Protein AF-A0A5M6CS33-F1 (afdb_monomer)

Solvent-accessible surface area (backbone atoms only — not comparable to full-atom values): 8621 Å² total; per-residue (Å²): 136,84,80,84,75,82,80,78,77,75,84,76,62,96,72,73,73,74,42,70,67,56,53,52,50,52,52,50,52,51,51,51,51,50,50,51,50,53,52,50,53,50,52,52,52,52,54,52,50,53,54,51,49,54,53,52,48,55,53,51,58,38,64,42,70,43,79,48,77,44,82,36,51,83,76,27,38,88,51,92,93,48,74,68,46,54,66,64,54,51,52,51,45,48,69,71,39,64,51,63,40,30,49,95,59,76,23,91,23,49,76,45,80,37,75,94,72,37,24,36,40,35,32,32,27,50,66,51,48,55,46,43,53,52,50,52,51,52,56,52,54,50,56,60,72,72,56,131

Organism: NCBI:txid2605748

Structure (mmCIF, N/CA/C/O backbone):
data_AF-A0A5M6CS33-F1
#
_entry.id   AF-A0A5M6CS33-F1
#
loop_
_atom_site.group_PDB
_atom_site.id
_atom_site.type_symbol
_atom_site.label_atom_id
_atom_site.label_alt_id
_atom_site.label_comp_id
_atom_site.label_asym_id
_atom_site.label_entity_id
_atom_site.label_seq_id
_atom_site.pdbx_PDB_ins_code
_atom_site.Cartn_x
_atom_site.Cartn_y
_atom_site.Cartn_z
_atom_site.occupancy
_atom_site.B_iso_or_equiv
_atom_site.auth_seq_id
_atom_site.auth_comp_id
_atom_site.auth_asym_id
_atom_site.auth_atom_id
_atom_site.pdbx_PDB_model_num
ATOM 1 N N . MET A 1 1 ? 63.003 -5.841 -40.762 1.00 44.75 1 MET A N 1
ATOM 2 C CA . MET A 1 1 ? 61.529 -5.732 -40.698 1.00 44.75 1 MET A CA 1
ATOM 3 C C . MET A 1 1 ? 61.063 -5.439 -42.107 1.00 44.75 1 MET A C 1
ATOM 5 O O . MET A 1 1 ? 61.103 -4.288 -42.525 1.00 44.75 1 MET A O 1
ATOM 9 N N . ASP A 1 2 ? 60.748 -6.491 -42.857 1.00 49.91 2 ASP A N 1
ATOM 10 C CA . ASP A 1 2 ? 60.386 -6.369 -44.267 1.00 49.91 2 ASP A CA 1
ATOM 11 C C . ASP A 1 2 ? 58.979 -5.790 -44.407 1.00 49.91 2 ASP A C 1
ATOM 13 O O . ASP A 1 2 ? 58.013 -6.258 -43.801 1.00 49.91 2 ASP A O 1
ATOM 17 N N . LYS A 1 3 ? 58.892 -4.705 -45.173 1.00 57.03 3 LYS A N 1
ATOM 18 C CA . LYS A 1 3 ? 57.669 -3.957 -45.445 1.00 57.03 3 LYS A CA 1
ATOM 19 C C . LYS A 1 3 ? 56.861 -4.743 -46.482 1.00 57.03 3 LYS A C 1
ATOM 21 O O . LYS A 1 3 ? 57.195 -4.744 -47.663 1.00 57.03 3 LYS A O 1
ATOM 26 N N . PHE A 1 4 ? 55.816 -5.440 -46.044 1.00 57.38 4 PHE A N 1
ATOM 27 C CA . PHE A 1 4 ? 54.862 -6.093 -46.943 1.00 57.38 4 PHE A CA 1
ATOM 28 C C . PHE A 1 4 ? 53.987 -5.032 -47.628 1.00 57.38 4 PHE A C 1
ATOM 30 O O . PHE A 1 4 ? 52.934 -4.646 -47.124 1.00 57.38 4 PHE A O 1
ATOM 37 N N . GLU A 1 5 ? 54.437 -4.534 -48.779 1.00 58.00 5 GLU A N 1
ATOM 38 C CA . GLU A 1 5 ? 53.641 -3.671 -49.653 1.00 58.00 5 GLU A CA 1
ATOM 39 C C . GLU A 1 5 ? 52.749 -4.537 -50.554 1.00 58.00 5 GLU A C 1
ATOM 41 O O . GLU A 1 5 ? 53.200 -5.158 -51.518 1.00 58.00 5 GLU A O 1
ATOM 46 N N . PHE A 1 6 ? 51.455 -4.593 -50.231 1.00 59.84 6 PHE A N 1
ATOM 47 C CA . PHE A 1 6 ? 50.447 -5.224 -51.080 1.00 59.84 6 PHE A CA 1
ATOM 48 C C . PHE A 1 6 ? 50.229 -4.385 -52.347 1.00 59.84 6 PHE A C 1
ATOM 50 O O . PHE A 1 6 ? 49.375 -3.502 -52.402 1.00 59.84 6 PHE A O 1
ATOM 57 N N . HIS A 1 7 ? 50.982 -4.692 -53.402 1.00 54.78 7 HIS A N 1
ATOM 58 C CA . HIS A 1 7 ? 50.698 -4.218 -54.755 1.00 54.78 7 HIS A CA 1
ATOM 59 C C . HIS A 1 7 ? 49.482 -4.961 -55.332 1.00 54.78 7 HIS A C 1
ATOM 61 O O . HIS A 1 7 ? 49.614 -5.850 -56.174 1.00 54.78 7 HIS A O 1
ATOM 67 N N . ILE A 1 8 ? 48.272 -4.593 -54.902 1.00 61.59 8 ILE A N 1
ATOM 68 C CA . ILE A 1 8 ? 47.043 -5.034 -55.572 1.00 61.59 8 ILE A CA 1
ATOM 69 C C . ILE A 1 8 ? 46.922 -4.239 -56.878 1.00 61.59 8 ILE A C 1
ATOM 71 O O . ILE A 1 8 ? 46.284 -3.189 -56.942 1.00 61.59 8 ILE A O 1
ATOM 75 N N . LYS A 1 9 ? 47.559 -4.726 -57.947 1.00 54.12 9 LYS A N 1
ATOM 76 C CA . LYS A 1 9 ? 47.263 -4.269 -59.310 1.00 54.12 9 LYS A CA 1
ATOM 77 C C . LYS A 1 9 ? 45.891 -4.811 -59.688 1.00 54.12 9 LYS A C 1
ATOM 79 O O . LYS A 1 9 ? 45.786 -5.932 -60.167 1.00 54.12 9 LYS A O 1
ATOM 84 N N . ILE A 1 10 ? 44.843 -4.026 -59.459 1.00 63.66 10 ILE A N 1
ATOM 85 C CA . ILE A 1 10 ? 43.517 -4.303 -60.017 1.00 63.66 10 ILE A CA 1
ATOM 86 C C . ILE A 1 10 ? 43.646 -4.120 -61.539 1.00 63.66 10 ILE A C 1
ATOM 88 O O . ILE A 1 10 ? 43.901 -2.994 -61.977 1.00 63.66 10 ILE A O 1
ATOM 92 N N . PRO A 1 11 ? 43.515 -5.169 -62.374 1.00 54.16 11 PRO A N 1
ATOM 93 C CA . PRO A 1 11 ? 43.533 -4.999 -63.818 1.00 54.16 11 PRO A CA 1
ATOM 94 C C . PRO A 1 11 ? 42.207 -4.362 -64.240 1.00 54.16 11 PRO A C 1
ATOM 96 O O . PRO A 1 11 ? 41.229 -5.040 -64.549 1.00 54.16 11 PRO A O 1
ATOM 99 N N . ILE A 1 12 ? 42.148 -3.032 -64.232 1.00 59.06 12 ILE A N 1
ATOM 100 C CA . ILE A 1 12 ? 41.034 -2.305 -64.836 1.00 59.06 12 ILE A CA 1
ATOM 101 C C . ILE A 1 12 ? 41.242 -2.396 -66.349 1.00 59.06 12 ILE A C 1
ATOM 103 O O . ILE A 1 12 ? 42.040 -1.663 -66.931 1.00 59.06 12 ILE A O 1
ATOM 107 N N . HIS A 1 13 ? 40.566 -3.349 -66.996 1.00 55.53 13 HIS A N 1
ATOM 108 C CA . HIS A 1 13 ? 40.593 -3.459 -68.450 1.00 55.53 13 HIS A CA 1
ATOM 109 C C . HIS A 1 13 ? 40.093 -2.140 -69.079 1.00 55.53 13 HIS A C 1
ATOM 111 O O . HIS A 1 13 ? 38.977 -1.712 -68.778 1.00 55.53 13 HIS A O 1
ATOM 117 N N . PRO A 1 14 ? 40.835 -1.529 -70.025 1.00 53.72 14 PRO A N 1
ATOM 118 C CA . PRO A 1 14 ? 40.493 -0.236 -70.642 1.00 53.72 14 PRO A CA 1
ATOM 119 C C . PRO A 1 14 ? 39.254 -0.291 -71.558 1.00 53.72 14 PRO A C 1
ATOM 121 O O . PRO A 1 14 ? 38.899 0.684 -72.213 1.00 53.72 14 PRO A O 1
ATOM 124 N N . ARG A 1 15 ? 38.590 -1.450 -71.628 1.00 50.62 15 ARG A N 1
ATOM 125 C CA . ARG A 1 15 ? 37.364 -1.704 -72.388 1.00 50.62 15 ARG A CA 1
ATOM 126 C C . ARG A 1 15 ? 36.319 -2.426 -71.545 1.00 50.62 15 ARG A C 1
ATOM 128 O O . ARG A 1 15 ? 35.613 -3.294 -72.058 1.00 50.62 15 ARG A O 1
ATOM 135 N N . ALA A 1 16 ? 36.172 -2.062 -70.273 1.00 55.72 16 ALA A N 1
ATOM 136 C CA . ALA A 1 16 ? 34.889 -2.261 -69.615 1.00 55.72 16 ALA A CA 1
ATOM 137 C C . ALA A 1 16 ? 33.858 -1.408 -70.372 1.00 55.72 16 ALA A C 1
ATOM 139 O O . ALA A 1 16 ? 33.612 -0.249 -70.046 1.00 55.72 16 ALA A O 1
ATOM 140 N N . LYS A 1 17 ? 33.301 -1.954 -71.460 1.00 57.84 17 LYS A N 1
ATOM 141 C CA . LYS A 1 17 ? 32.117 -1.403 -72.106 1.00 57.84 17 LYS A CA 1
ATOM 142 C C . LYS A 1 17 ? 31.007 -1.608 -71.087 1.00 57.84 17 LYS A C 1
ATOM 144 O O . LYS A 1 17 ? 30.348 -2.645 -71.106 1.00 57.84 17 LYS A O 1
ATOM 149 N N . PHE A 1 18 ? 30.855 -0.664 -70.160 1.00 57.50 18 PHE A N 1
ATOM 150 C CA . PHE A 1 18 ? 29.663 -0.531 -69.336 1.00 57.50 18 PHE A CA 1
ATOM 151 C C . PHE A 1 18 ? 28.504 -0.287 -70.300 1.00 57.50 18 PHE A C 1
ATOM 153 O O . PHE A 1 18 ? 28.131 0.841 -70.603 1.00 57.50 18 PHE A O 1
ATOM 160 N N . GLY A 1 19 ? 28.008 -1.371 -70.894 1.00 69.31 19 GLY A N 1
ATOM 161 C CA . GLY A 1 19 ? 26.857 -1.328 -71.765 1.00 69.31 19 GLY A CA 1
ATOM 162 C C . GLY A 1 19 ? 25.678 -0.838 -70.946 1.00 69.31 19 GLY A C 1
ATOM 163 O O . GLY A 1 19 ? 25.618 -1.070 -69.738 1.00 69.31 19 GLY A O 1
ATOM 164 N N . LEU A 1 20 ? 24.720 -0.203 -71.610 1.00 73.50 20 LEU A N 1
ATOM 165 C CA . LEU A 1 20 ? 23.497 0.297 -70.986 1.00 73.50 20 LEU A CA 1
ATOM 166 C C . LEU A 1 20 ? 22.869 -0.729 -70.019 1.00 73.50 20 LEU A C 1
ATOM 168 O O . LEU A 1 20 ? 22.419 -0.369 -68.942 1.00 73.50 20 LEU A O 1
ATOM 172 N N . LYS A 1 21 ? 22.954 -2.028 -70.342 1.00 69.12 21 LYS A N 1
ATOM 173 C CA . LYS A 1 21 ? 22.510 -3.143 -69.490 1.00 69.12 21 LYS A CA 1
ATOM 174 C C . LYS A 1 21 ? 23.220 -3.229 -68.129 1.00 69.12 21 LYS A C 1
ATOM 176 O O . LYS A 1 21 ? 22.558 -3.486 -67.134 1.00 69.12 21 LYS A O 1
ATOM 181 N N . ALA A 1 22 ? 24.535 -3.015 -68.069 1.00 78.88 22 ALA A N 1
ATOM 182 C CA . ALA A 1 22 ? 25.292 -3.037 -66.815 1.00 78.88 22 ALA A CA 1
ATOM 183 C C . ALA A 1 22 ? 24.945 -1.829 -65.930 1.00 78.88 22 ALA A C 1
ATOM 185 O O . ALA A 1 22 ? 24.821 -1.968 -64.716 1.00 78.88 22 ALA A O 1
ATOM 186 N N . LEU A 1 23 ? 24.717 -0.665 -66.548 1.00 81.81 23 LEU A N 1
ATOM 187 C CA . LEU A 1 23 ? 24.274 0.538 -65.845 1.00 81.81 23 LEU A CA 1
ATOM 188 C C . LEU A 1 23 ? 22.852 0.367 -65.295 1.00 81.81 23 LEU A C 1
ATOM 190 O O . LEU A 1 23 ? 22.620 0.664 -64.124 1.00 81.81 23 LEU A O 1
ATOM 194 N N . LEU A 1 24 ? 21.938 -0.188 -66.101 1.00 82.81 24 LEU A N 1
ATOM 195 C CA . LEU A 1 24 ? 20.566 -0.520 -65.701 1.00 82.81 24 LEU A CA 1
ATOM 196 C C . LEU A 1 24 ? 20.525 -1.557 -64.571 1.00 82.81 24 LEU A C 1
ATOM 198 O O . LEU A 1 24 ? 19.768 -1.399 -63.617 1.00 82.81 24 LEU A O 1
ATOM 202 N N . LEU A 1 25 ? 21.364 -2.596 -64.638 1.00 81.88 25 LEU A N 1
ATOM 203 C CA . LEU A 1 25 ? 21.451 -3.604 -63.580 1.00 81.88 25 LEU A CA 1
ATOM 204 C C . LEU A 1 25 ? 21.982 -2.997 -62.274 1.00 81.88 25 LEU A C 1
ATOM 206 O O . LEU A 1 25 ? 21.439 -3.266 -61.205 1.00 81.88 25 LEU A O 1
ATOM 210 N N . GLY A 1 26 ? 22.993 -2.127 -62.359 1.00 86.25 26 GLY A N 1
ATOM 211 C CA . GLY A 1 26 ? 23.501 -1.383 -61.207 1.00 86.25 26 GLY A CA 1
ATOM 212 C C . GLY A 1 26 ? 22.434 -0.488 -60.570 1.00 86.25 26 GLY A C 1
ATOM 213 O O . GLY A 1 26 ? 22.248 -0.524 -59.356 1.00 86.25 26 GLY A O 1
ATOM 214 N N . THR A 1 27 ? 21.677 0.262 -61.378 1.00 84.81 27 THR A N 1
ATOM 215 C CA . THR A 1 27 ? 20.590 1.121 -60.866 1.00 84.81 27 THR A CA 1
ATOM 216 C C . THR A 1 27 ? 19.464 0.309 -60.235 1.00 84.81 27 THR A C 1
ATOM 218 O O . THR A 1 27 ? 18.947 0.705 -59.191 1.00 84.81 27 THR A O 1
ATOM 221 N N . LEU A 1 28 ? 19.118 -0.847 -60.806 1.00 90.06 28 LEU A N 1
ATOM 222 C CA . LEU A 1 28 ? 18.119 -1.749 -60.234 1.00 90.06 28 LEU A CA 1
ATOM 223 C C . LEU A 1 28 ? 18.555 -2.286 -58.863 1.00 90.06 28 LEU A C 1
ATOM 225 O O . LEU A 1 28 ? 17.769 -2.254 -57.919 1.00 90.06 28 LEU A O 1
ATOM 229 N N . LEU A 1 29 ? 19.809 -2.732 -58.727 1.00 88.81 29 LEU A N 1
ATOM 230 C CA . LEU A 1 29 ? 20.343 -3.232 -57.456 1.00 88.81 29 LEU A CA 1
ATOM 231 C C . LEU A 1 29 ? 20.371 -2.143 -56.379 1.00 88.81 29 LEU A C 1
ATOM 233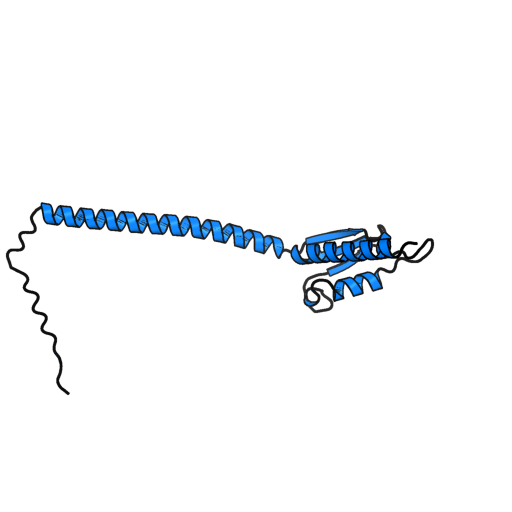 O O . LEU A 1 29 ? 19.985 -2.404 -55.238 1.00 88.81 29 LEU A O 1
ATOM 237 N N . VAL A 1 30 ? 20.749 -0.913 -56.741 1.00 89.62 30 VAL A N 1
ATOM 238 C CA . VAL A 1 30 ? 20.678 0.233 -55.822 1.00 89.62 30 VAL A CA 1
ATOM 239 C C . VAL A 1 30 ? 19.229 0.527 -55.429 1.00 89.62 30 VAL A C 1
ATOM 241 O O . VAL A 1 30 ? 18.959 0.739 -54.249 1.00 89.62 30 VAL A O 1
ATOM 244 N N . GLY A 1 31 ? 18.284 0.485 -56.374 1.00 89.25 31 GLY A N 1
ATOM 245 C CA . GLY A 1 31 ? 16.859 0.686 -56.099 1.00 89.25 31 GLY A CA 1
ATOM 246 C C . GLY A 1 31 ? 16.278 -0.356 -55.137 1.00 89.25 31 GLY A C 1
ATOM 247 O O . GLY A 1 31 ? 15.599 0.004 -54.175 1.00 89.25 31 GLY A O 1
ATOM 248 N N . ILE A 1 32 ? 16.596 -1.638 -55.343 1.00 87.94 32 ILE A N 1
ATOM 249 C CA . ILE A 1 32 ? 16.173 -2.738 -54.461 1.00 87.94 32 ILE A CA 1
ATOM 250 C C . ILE A 1 32 ? 16.809 -2.589 -53.074 1.00 87.94 32 ILE A C 1
ATOM 252 O O . ILE A 1 32 ? 16.108 -2.680 -52.066 1.00 87.94 32 ILE A O 1
ATOM 256 N N . GLY A 1 33 ? 18.115 -2.307 -53.010 1.00 84.69 33 GLY A N 1
ATOM 257 C CA . GLY A 1 33 ? 18.828 -2.093 -51.750 1.00 84.69 33 GLY A CA 1
ATOM 258 C C . GLY A 1 33 ? 18.269 -0.910 -50.955 1.00 84.69 33 GLY A C 1
ATOM 259 O O . GLY A 1 33 ? 18.025 -1.026 -49.753 1.00 84.69 33 GLY A O 1
ATOM 260 N N . PHE A 1 34 ? 17.986 0.209 -51.627 1.00 85.62 34 PHE A N 1
ATOM 261 C CA . PHE A 1 34 ? 17.397 1.393 -51.004 1.00 85.62 34 PHE A CA 1
ATOM 262 C C . PHE A 1 34 ? 15.957 1.142 -50.535 1.00 85.62 34 PHE A C 1
ATOM 264 O O . PHE A 1 34 ? 15.589 1.546 -49.430 1.00 85.62 34 PHE A O 1
ATOM 271 N N . GLY A 1 35 ? 15.159 0.421 -51.331 1.00 83.81 35 GLY A N 1
ATOM 272 C CA . GLY A 1 35 ? 13.812 -0.010 -50.962 1.00 83.81 35 GLY A CA 1
ATOM 273 C C . GLY A 1 35 ? 13.809 -0.896 -49.716 1.00 83.81 35 GLY A C 1
ATOM 274 O O . GLY A 1 35 ? 13.085 -0.607 -48.766 1.00 83.81 35 GLY A O 1
ATOM 275 N N . ALA A 1 36 ? 14.670 -1.916 -49.672 1.00 80.88 36 ALA A N 1
ATOM 276 C CA . ALA A 1 36 ? 14.802 -2.816 -48.526 1.00 80.88 36 ALA A CA 1
ATOM 277 C C . ALA A 1 36 ? 15.287 -2.087 -47.260 1.00 80.88 36 ALA A C 1
ATOM 279 O O . ALA A 1 36 ? 14.724 -2.292 -46.183 1.00 80.88 36 ALA A O 1
ATOM 280 N N . TYR A 1 37 ? 16.272 -1.190 -47.384 1.00 81.94 37 TYR A N 1
ATOM 281 C CA . TYR A 1 37 ? 16.760 -0.372 -46.270 1.00 81.94 37 TYR A CA 1
ATOM 282 C C . TYR A 1 37 ? 15.663 0.536 -45.704 1.00 81.94 37 TYR A C 1
ATOM 284 O O . TYR A 1 37 ? 15.411 0.536 -44.496 1.00 81.94 37 TYR A O 1
ATOM 292 N N . LYS A 1 38 ? 14.981 1.291 -46.574 1.00 81.31 38 LYS A N 1
ATOM 293 C CA . LYS A 1 38 ? 13.909 2.207 -46.171 1.00 81.31 38 LYS A CA 1
ATOM 294 C C . LYS A 1 38 ? 12.761 1.444 -45.510 1.00 81.31 38 LYS A C 1
ATOM 296 O O . LYS A 1 38 ? 12.314 1.820 -44.428 1.00 81.31 38 LYS A O 1
ATOM 301 N N . TYR A 1 39 ? 12.360 0.327 -46.108 1.00 78.06 39 TYR A N 1
ATOM 302 C CA . TYR A 1 39 ? 11.285 -0.519 -45.609 1.00 78.06 39 TYR A CA 1
ATOM 303 C C . TYR A 1 39 ? 11.607 -1.171 -44.259 1.00 78.06 39 TYR A C 1
ATOM 305 O O . TYR A 1 39 ? 10.785 -1.146 -43.340 1.00 78.06 39 TYR A O 1
ATOM 313 N N . GLY A 1 40 ? 12.823 -1.701 -44.101 1.00 75.31 40 GLY A N 1
ATOM 314 C CA . GLY A 1 40 ? 13.298 -2.257 -42.835 1.00 75.31 40 GLY A CA 1
ATOM 315 C C . GLY A 1 40 ? 13.370 -1.201 -41.730 1.00 75.31 40 GLY A C 1
ATOM 316 O O . GLY A 1 40 ? 12.873 -1.429 -40.626 1.00 75.31 40 GLY A O 1
ATOM 317 N N . LYS A 1 41 ? 13.909 -0.012 -42.036 1.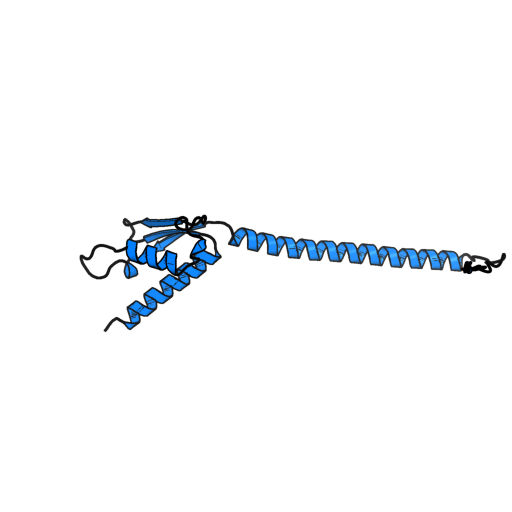00 75.00 41 LYS A N 1
ATOM 318 C CA . LYS A 1 41 ? 14.012 1.109 -41.089 1.00 75.00 41 LYS A CA 1
ATOM 319 C C . LYS A 1 41 ? 12.641 1.619 -40.648 1.00 75.00 41 LYS A C 1
ATOM 321 O O . LYS A 1 41 ? 12.445 1.894 -39.468 1.00 75.00 41 LYS A O 1
ATOM 326 N N . GLU A 1 42 ? 11.680 1.730 -41.562 1.00 72.94 42 GLU A N 1
ATOM 327 C CA . GLU A 1 42 ? 10.322 2.186 -41.247 1.00 72.94 42 GLU A CA 1
ATOM 328 C C . GLU A 1 42 ? 9.547 1.168 -40.410 1.00 72.94 42 GLU A C 1
ATOM 330 O O . GLU A 1 42 ? 8.939 1.554 -39.409 1.00 72.94 42 GLU A O 1
ATOM 335 N N . ARG A 1 43 ? 9.604 -0.124 -40.761 1.00 70.88 43 ARG A N 1
ATOM 336 C CA . ARG A 1 43 ? 8.982 -1.183 -39.95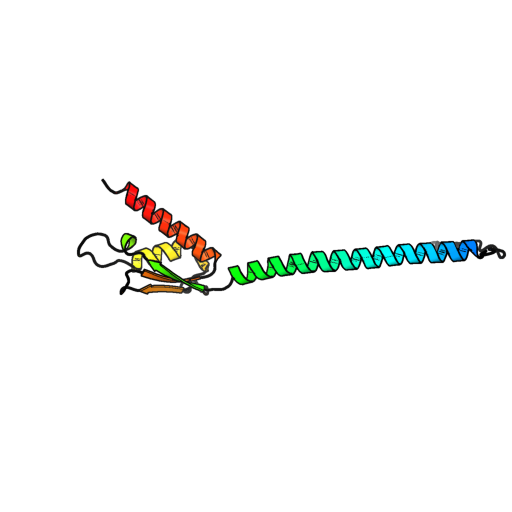3 1.00 70.88 43 ARG A CA 1
ATOM 337 C C . ARG A 1 43 ? 9.608 -1.276 -38.565 1.00 70.88 43 ARG A C 1
ATOM 339 O O . ARG A 1 43 ? 8.874 -1.274 -37.583 1.00 70.88 43 ARG A O 1
ATOM 346 N N . GLY A 1 44 ? 10.940 -1.307 -38.478 1.00 70.31 44 GLY A N 1
ATOM 347 C CA . GLY A 1 44 ? 11.653 -1.398 -37.203 1.00 70.31 44 GLY A CA 1
ATOM 348 C C . GLY A 1 44 ? 11.374 -0.197 -36.302 1.00 70.31 44 GLY A C 1
ATOM 349 O O . GLY A 1 44 ? 11.069 -0.360 -35.124 1.00 70.31 44 GLY A O 1
ATOM 350 N N . ARG A 1 45 ? 11.380 1.018 -36.867 1.00 67.69 45 ARG A N 1
ATOM 351 C CA . ARG A 1 45 ? 11.094 2.237 -36.104 1.00 67.69 45 ARG A CA 1
ATOM 352 C C . ARG A 1 45 ? 9.634 2.313 -35.658 1.00 67.69 45 ARG A C 1
ATOM 354 O O . ARG A 1 45 ? 9.391 2.748 -34.543 1.00 67.69 45 ARG A O 1
ATOM 361 N N . ARG A 1 46 ? 8.662 1.906 -36.486 1.00 68.56 46 ARG A N 1
ATOM 362 C CA . ARG A 1 46 ? 7.236 1.918 -36.102 1.00 68.56 46 ARG A CA 1
ATOM 363 C C . ARG A 1 46 ? 6.920 0.855 -35.051 1.00 68.56 46 ARG A C 1
ATOM 365 O O . ARG A 1 46 ? 6.300 1.201 -34.055 1.00 68.56 46 ARG A O 1
ATOM 372 N N . ALA A 1 47 ? 7.381 -0.381 -35.250 1.00 71.94 47 ALA A N 1
ATOM 373 C CA . ALA A 1 47 ? 7.140 -1.485 -34.321 1.00 71.94 47 ALA A CA 1
ATOM 374 C C . ALA A 1 47 ? 7.841 -1.270 -32.969 1.00 71.94 47 ALA A C 1
ATOM 376 O O . ALA A 1 47 ? 7.226 -1.444 -31.921 1.00 71.94 47 ALA A O 1
ATOM 377 N N . GLY A 1 48 ? 9.103 -0.823 -32.983 1.00 71.12 48 GLY A N 1
ATOM 378 C CA . GLY A 1 48 ? 9.838 -0.531 -31.752 1.00 71.12 48 GLY A CA 1
ATOM 379 C C . GLY A 1 48 ? 9.262 0.660 -30.983 1.00 71.12 48 GLY A C 1
ATOM 380 O O . GLY A 1 48 ? 9.183 0.619 -29.758 1.00 71.12 48 GLY A O 1
ATOM 381 N N . TYR A 1 49 ? 8.813 1.707 -31.687 1.00 70.19 49 TYR A N 1
ATOM 382 C CA . TYR A 1 49 ? 8.228 2.883 -31.041 1.00 70.19 49 TYR A CA 1
ATOM 383 C C . TYR A 1 49 ? 6.868 2.575 -30.410 1.00 70.19 49 TYR A C 1
ATOM 385 O O . TYR A 1 49 ? 6.636 2.994 -29.283 1.00 70.19 49 TYR A O 1
ATOM 393 N N . SER A 1 50 ? 5.990 1.818 -31.081 1.00 73.69 50 SER A N 1
ATOM 394 C CA . SER A 1 50 ? 4.698 1.433 -30.497 1.00 73.69 50 SER A CA 1
ATOM 395 C C . SER A 1 50 ? 4.870 0.545 -29.266 1.00 73.69 50 SER A C 1
ATOM 397 O O . SER A 1 50 ? 4.269 0.824 -28.234 1.00 73.69 50 SER A O 1
ATOM 399 N N . GLN A 1 51 ? 5.743 -0.465 -29.348 1.00 74.06 51 GLN A N 1
ATOM 400 C CA . GLN A 1 51 ? 5.979 -1.396 -28.243 1.00 74.06 51 GLN A CA 1
ATOM 401 C C . GLN A 1 51 ? 6.588 -0.692 -27.021 1.00 74.06 51 GLN A C 1
ATOM 403 O O . GLN A 1 51 ? 6.145 -0.925 -25.900 1.00 74.06 51 GLN A O 1
ATOM 408 N N . GLY A 1 52 ? 7.565 0.199 -27.230 1.00 73.62 52 GLY A N 1
ATOM 409 C CA . GLY A 1 52 ? 8.183 0.953 -26.137 1.00 73.62 52 GLY A CA 1
ATOM 410 C C . GLY A 1 52 ? 7.252 1.990 -25.501 1.00 73.62 52 GLY A C 1
ATOM 411 O O . GLY A 1 52 ? 7.323 2.222 -24.295 1.00 73.62 52 GLY A O 1
ATOM 412 N N . TYR A 1 53 ? 6.367 2.608 -26.291 1.00 75.44 53 TYR A N 1
ATOM 413 C CA . TYR A 1 53 ? 5.403 3.582 -25.774 1.00 75.44 53 TYR A CA 1
ATOM 414 C C . TYR A 1 53 ? 4.357 2.908 -24.886 1.00 75.44 53 TYR A C 1
ATOM 416 O O . TYR A 1 53 ? 4.052 3.406 -23.807 1.00 75.44 53 TYR A O 1
ATOM 424 N N . GLU A 1 54 ? 3.841 1.758 -25.317 1.00 75.25 54 GLU A N 1
ATOM 425 C CA . GLU A 1 54 ? 2.837 1.001 -24.574 1.00 75.25 54 GLU A CA 1
ATOM 426 C C . GLU A 1 54 ? 3.400 0.469 -23.248 1.00 75.25 54 GLU A C 1
ATOM 428 O O . GLU A 1 54 ? 2.796 0.696 -22.198 1.00 75.25 54 GLU A O 1
ATOM 433 N N . SER A 1 55 ? 4.603 -0.125 -23.264 1.00 80.81 55 SER A N 1
ATOM 434 C CA . SER A 1 55 ? 5.253 -0.631 -22.046 1.00 80.81 55 SER A CA 1
ATOM 435 C C . SER A 1 55 ? 5.650 0.490 -21.081 1.00 80.81 55 SER A C 1
ATOM 437 O O . SER A 1 55 ? 5.406 0.405 -19.877 1.00 80.81 55 SER A O 1
ATOM 439 N N . GLY A 1 56 ? 6.229 1.580 -21.598 1.00 79.69 56 GLY A N 1
ATOM 440 C CA . GLY A 1 56 ? 6.617 2.728 -20.777 1.00 79.69 56 GLY A CA 1
ATOM 441 C C . GLY A 1 56 ? 5.40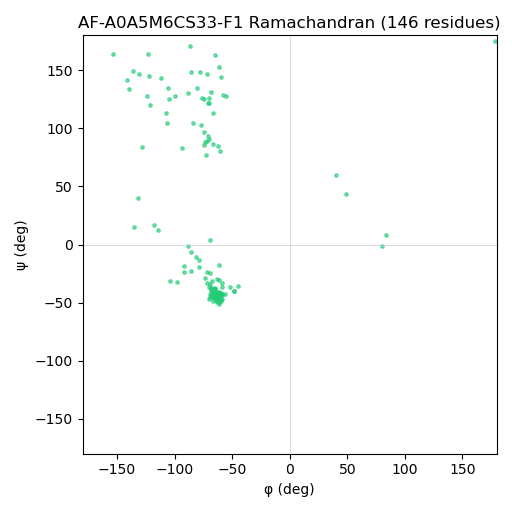6 3.429 -20.161 1.00 79.69 56 GLY A C 1
ATOM 442 O O . GLY A 1 56 ? 5.443 3.844 -19.001 1.00 79.69 56 GLY A O 1
ATOM 443 N N . TRP A 1 57 ? 4.300 3.513 -20.906 1.00 76.88 57 TRP A N 1
ATOM 444 C CA . TRP A 1 57 ? 3.059 4.078 -20.396 1.00 76.88 57 TRP A CA 1
ATOM 445 C C . TRP A 1 57 ? 2.464 3.205 -19.290 1.00 76.88 57 TRP A C 1
ATOM 447 O O . TRP A 1 57 ? 2.186 3.732 -18.210 1.00 76.88 57 TRP A O 1
ATOM 457 N N . SER A 1 58 ? 2.354 1.887 -19.486 1.00 80.00 58 SER A N 1
ATOM 458 C CA . SER A 1 58 ? 1.843 0.987 -18.444 1.00 80.00 58 SER A CA 1
ATOM 459 C C . SER A 1 58 ? 2.688 1.028 -17.171 1.00 80.00 58 SER A C 1
ATOM 461 O O . SER A 1 58 ? 2.138 1.114 -16.072 1.00 80.00 58 SER A O 1
ATOM 463 N N . ASP A 1 59 ? 4.015 1.045 -17.297 1.00 81.94 59 ASP A N 1
ATOM 464 C CA . ASP A 1 59 ? 4.912 1.083 -16.138 1.00 81.94 59 ASP A CA 1
ATOM 465 C C . ASP A 1 59 ? 4.832 2.423 -15.398 1.00 81.94 59 ASP A C 1
ATOM 467 O O . ASP A 1 59 ? 4.815 2.458 -14.162 1.00 81.94 59 ASP A O 1
ATOM 471 N N . SER A 1 60 ? 4.684 3.529 -16.135 1.00 80.25 60 SER A N 1
ATOM 472 C CA . SER A 1 60 ? 4.467 4.851 -15.540 1.00 80.25 60 SER A CA 1
ATOM 473 C C . SER A 1 60 ? 3.145 4.931 -14.771 1.00 80.25 60 SER A C 1
ATOM 475 O O . SER A 1 60 ? 3.115 5.453 -13.655 1.00 80.25 60 SER A O 1
ATOM 477 N N . GLN A 1 61 ? 2.061 4.361 -15.315 1.00 79.75 61 GLN A N 1
ATOM 478 C CA . GLN A 1 61 ? 0.764 4.331 -14.639 1.00 79.75 61 GLN A CA 1
ATOM 479 C C . GLN A 1 61 ? 0.827 3.479 -13.370 1.00 79.75 61 GLN A C 1
ATOM 481 O O . GLN A 1 61 ? 0.304 3.885 -12.334 1.00 79.75 61 GLN A O 1
ATOM 486 N N . ARG A 1 62 ? 1.515 2.332 -13.414 1.00 86.00 62 ARG A N 1
ATOM 487 C CA . ARG A 1 62 ? 1.662 1.447 -12.249 1.00 86.00 62 ARG A CA 1
ATOM 488 C C . ARG A 1 62 ? 2.513 2.058 -11.139 1.00 86.00 62 ARG A C 1
ATOM 490 O O . ARG A 1 62 ? 2.249 1.792 -9.968 1.00 86.00 62 ARG A O 1
ATOM 497 N N . SER A 1 63 ? 3.490 2.886 -11.501 1.00 87.38 63 SER A N 1
ATOM 498 C CA . SER A 1 63 ? 4.388 3.571 -10.560 1.00 87.38 63 SER A CA 1
ATOM 499 C C . SER A 1 63 ? 3.776 4.838 -9.953 1.00 87.38 63 SER A C 1
ATOM 501 O O . SER A 1 63 ? 4.320 5.394 -9.000 1.00 87.38 63 SER A O 1
ATOM 503 N N . LYS A 1 64 ? 2.639 5.309 -10.478 1.00 91.62 64 LYS A N 1
ATOM 504 C CA . LYS A 1 64 ? 1.950 6.481 -9.943 1.00 91.62 64 LYS A CA 1
ATOM 505 C C . LYS A 1 64 ? 1.335 6.159 -8.583 1.00 91.62 64 LYS A C 1
ATOM 507 O O . LYS A 1 64 ? 0.534 5.236 -8.445 1.00 91.62 64 LYS A O 1
ATOM 512 N N . LEU A 1 65 ? 1.669 6.970 -7.583 1.00 94.44 65 LEU A N 1
ATOM 513 C CA . LEU A 1 65 ? 1.057 6.885 -6.263 1.00 94.44 65 LEU A CA 1
ATOM 514 C C . LEU A 1 65 ? -0.391 7.376 -6.342 1.00 94.44 65 LEU A C 1
ATOM 516 O O . LEU A 1 65 ? -0.655 8.525 -6.705 1.00 94.44 65 LEU A O 1
ATOM 520 N N . THR A 1 66 ? -1.330 6.517 -5.968 1.00 95.81 66 THR A N 1
ATOM 521 C CA . THR A 1 66 ? -2.764 6.826 -5.940 1.00 95.81 66 THR A CA 1
ATOM 522 C C . THR A 1 66 ? -3.319 6.613 -4.541 1.00 95.81 66 THR A C 1
ATOM 524 O O . THR A 1 66 ? -2.867 5.721 -3.821 1.00 95.81 66 THR A O 1
ATOM 527 N N . LYS A 1 67 ? -4.276 7.452 -4.135 1.00 96.81 67 LYS A N 1
ATOM 528 C CA . LYS A 1 67 ? -4.968 7.318 -2.850 1.00 96.81 67 LYS A CA 1
ATOM 529 C C . LYS A 1 67 ? -6.181 6.408 -3.012 1.00 96.81 67 LYS A C 1
ATOM 531 O O . LYS A 1 67 ? -6.977 6.619 -3.925 1.00 96.81 67 LYS A O 1
ATOM 536 N N . ARG A 1 68 ? -6.322 5.415 -2.134 1.00 97.50 68 ARG A N 1
ATOM 537 C CA . ARG A 1 68 ? -7.481 4.515 -2.058 1.00 97.50 68 ARG A CA 1
ATOM 538 C C . ARG A 1 68 ? -7.906 4.322 -0.612 1.00 97.50 68 ARG A C 1
ATOM 540 O O . ARG A 1 68 ? -7.079 4.375 0.295 1.00 97.50 68 ARG A O 1
ATOM 547 N N . GLN A 1 69 ? -9.198 4.104 -0.415 1.00 97.31 69 GLN A N 1
ATOM 548 C CA . GLN A 1 69 ? -9.782 3.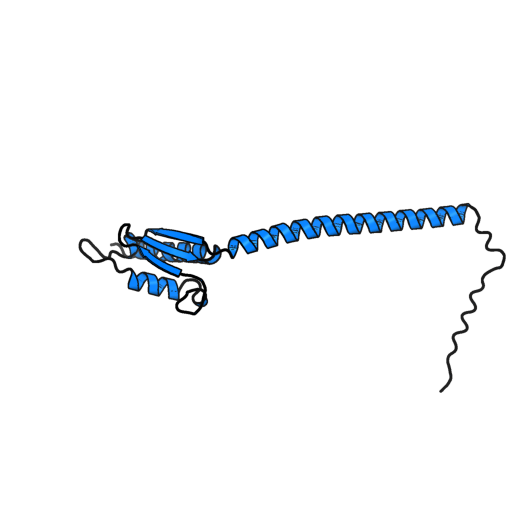811 0.887 1.00 97.31 69 GLN A CA 1
ATOM 549 C C . GLN A 1 69 ? -10.135 2.326 0.962 1.00 97.31 69 GLN A C 1
ATOM 551 O O . GLN A 1 69 ? -10.745 1.790 0.038 1.00 97.31 69 GLN A O 1
ATOM 556 N N . TYR A 1 70 ? -9.785 1.687 2.076 1.00 97.19 70 TYR A N 1
ATOM 557 C CA . TYR A 1 70 ? -10.056 0.278 2.334 1.00 97.19 70 TYR A CA 1
ATOM 558 C C . TYR A 1 70 ? -10.895 0.130 3.605 1.00 97.19 70 TYR A C 1
ATOM 560 O O . TYR A 1 70 ? -10.434 0.545 4.673 1.00 97.19 70 TYR A O 1
ATOM 568 N N . PRO A 1 71 ? -12.101 -0.459 3.530 1.00 95.88 71 PRO A N 1
ATOM 569 C CA . PRO A 1 71 ? -12.875 -0.778 4.720 1.00 95.88 71 PRO A CA 1
ATOM 570 C C . PRO A 1 71 ? -12.172 -1.897 5.489 1.00 95.88 71 PRO A C 1
ATOM 572 O O . PRO A 1 71 ? -11.777 -2.904 4.899 1.00 95.88 71 PRO A O 1
ATOM 575 N N . VAL A 1 72 ? -11.998 -1.711 6.797 1.00 95.62 72 VAL A N 1
ATOM 576 C CA . VAL A 1 72 ? -11.300 -2.669 7.672 1.00 95.62 72 VAL A CA 1
ATOM 577 C C . VAL A 1 72 ? -12.043 -2.912 8.984 1.00 95.62 72 VAL A C 1
ATOM 579 O O . VAL A 1 72 ? -11.465 -3.459 9.917 1.00 95.62 72 VAL A O 1
ATOM 582 N N . SER A 1 73 ? -13.319 -2.523 9.067 1.00 92.62 73 SER A N 1
ATOM 583 C CA . SER A 1 73 ? -14.177 -2.706 10.250 1.00 92.62 73 SER A CA 1
ATOM 584 C C . SER A 1 73 ? -14.138 -4.126 10.826 1.00 92.62 73 SER A C 1
ATOM 586 O O . SER A 1 73 ? -14.044 -4.308 12.035 1.00 92.62 73 SER A O 1
ATOM 588 N N . ASP A 1 74 ? -14.119 -5.123 9.948 1.00 91.56 74 ASP A N 1
ATOM 589 C CA . ASP A 1 74 ? -14.046 -6.550 10.241 1.00 91.56 74 ASP A CA 1
ATOM 590 C C . ASP A 1 74 ? -12.692 -6.984 10.817 1.00 91.56 74 ASP A C 1
ATOM 592 O O . ASP A 1 74 ? -12.606 -7.985 11.528 1.00 91.56 74 ASP A O 1
ATOM 596 N N . LEU A 1 75 ? -11.627 -6.234 10.536 1.00 91.62 75 LEU A N 1
ATOM 597 C CA . LEU A 1 75 ? -10.262 -6.539 10.959 1.00 91.62 75 LEU A CA 1
ATOM 598 C C . LEU A 1 75 ? -9.843 -5.769 12.213 1.00 91.62 75 LEU A C 1
ATOM 600 O O . LEU A 1 75 ? -9.072 -6.305 13.002 1.00 91.62 75 LEU A O 1
ATOM 604 N N . VAL A 1 76 ? -10.352 -4.549 12.404 1.00 91.56 76 VAL A N 1
ATOM 605 C CA . VAL A 1 76 ? -9.958 -3.669 13.520 1.00 91.56 76 VAL A CA 1
ATOM 606 C C . VAL A 1 76 ? -10.836 -3.822 14.760 1.00 91.56 76 VAL A C 1
ATOM 608 O O . VAL A 1 76 ? -10.419 -3.419 15.840 1.00 91.56 76 VAL A O 1
ATOM 611 N N . ILE A 1 77 ? -12.037 -4.394 14.629 1.00 87.12 77 ILE A N 1
ATOM 612 C CA . ILE A 1 77 ? -12.947 -4.648 15.754 1.00 87.12 77 ILE A CA 1
ATOM 613 C C . ILE A 1 77 ? -12.823 -6.118 16.178 1.00 87.12 77 ILE A C 1
ATOM 615 O O . ILE A 1 77 ? -12.929 -7.033 15.354 1.00 87.12 77 ILE A O 1
ATOM 619 N N . ALA A 1 78 ? -12.591 -6.348 17.473 1.00 76.38 78 ALA A N 1
ATOM 620 C CA . ALA A 1 78 ? -12.491 -7.688 18.061 1.00 76.38 78 ALA A CA 1
ATOM 621 C C . ALA A 1 78 ? -13.843 -8.208 18.586 1.00 76.38 78 ALA A C 1
ATOM 623 O O . ALA A 1 78 ? -14.053 -9.413 18.664 1.00 76.38 78 ALA A O 1
ATOM 624 N N . GLY A 1 79 ? -14.774 -7.309 18.908 1.00 74.38 79 GLY A N 1
ATOM 625 C CA . GLY A 1 79 ? -16.123 -7.642 19.359 1.00 74.38 79 GLY A CA 1
ATOM 626 C C . GLY A 1 79 ? -16.971 -6.407 19.691 1.00 74.38 79 GLY A C 1
ATOM 627 O O . GLY A 1 79 ? -16.468 -5.276 19.650 1.00 74.38 79 GLY A O 1
ATOM 628 N N . PRO A 1 80 ? -18.260 -6.592 20.025 1.00 71.50 80 PRO A N 1
ATOM 629 C CA . PRO A 1 80 ? -19.150 -5.498 20.410 1.00 71.50 80 PRO A CA 1
ATOM 630 C C . PRO A 1 80 ? -18.572 -4.691 21.581 1.00 71.50 80 PRO A C 1
ATOM 632 O O . PRO A 1 80 ? -18.190 -5.258 22.600 1.00 71.50 80 PRO A O 1
ATOM 635 N N . GLY A 1 81 ? -18.487 -3.366 21.435 1.00 75.75 81 GLY A N 1
ATOM 636 C CA . GLY A 1 81 ? -17.969 -2.465 22.475 1.00 75.75 81 GLY A CA 1
ATOM 637 C C . GLY A 1 81 ? -16.440 -2.378 22.576 1.00 75.75 81 GLY A C 1
ATOM 638 O O . GLY A 1 81 ? -15.940 -1.598 23.384 1.00 75.75 81 GLY A O 1
ATOM 639 N N . THR A 1 82 ? -15.688 -3.122 21.756 1.00 80.69 82 THR A N 1
ATOM 640 C CA . THR A 1 82 ? -14.222 -2.988 21.701 1.00 80.69 82 THR A CA 1
ATOM 641 C C . THR A 1 82 ? -13.809 -1.791 20.833 1.00 80.69 82 THR A C 1
ATOM 643 O O . THR A 1 82 ? -14.356 -1.619 19.739 1.00 80.69 82 THR A O 1
ATOM 646 N N . PRO A 1 83 ? -12.859 -0.946 21.283 1.00 84.88 83 PRO A N 1
ATOM 647 C CA . PRO A 1 83 ? -12.277 0.091 20.438 1.00 84.88 83 PRO A CA 1
ATOM 648 C C . PRO A 1 83 ? -11.589 -0.509 19.207 1.00 84.88 83 PRO A C 1
ATOM 650 O O . PRO A 1 83 ? -10.973 -1.569 19.290 1.00 84.88 83 PRO A O 1
ATOM 653 N N . ALA A 1 84 ? -11.670 0.186 18.072 1.00 90.00 84 ALA A N 1
ATOM 654 C CA . ALA A 1 84 ? -11.010 -0.237 16.842 1.00 90.00 84 ALA A CA 1
ATOM 655 C C . ALA A 1 84 ? -9.4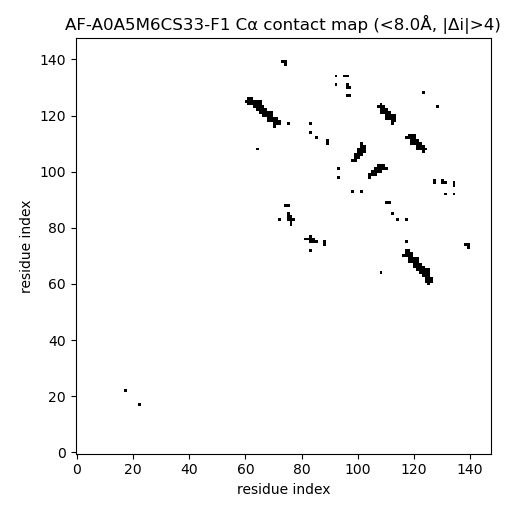81 -0.086 16.943 1.00 90.00 84 ALA A C 1
ATOM 657 O O . ALA A 1 84 ? -8.978 1.025 17.130 1.00 90.00 84 ALA A O 1
ATOM 658 N N . ASP A 1 85 ? -8.742 -1.181 16.756 1.00 92.50 85 ASP A N 1
ATOM 659 C CA . ASP A 1 85 ? -7.276 -1.185 16.767 1.00 92.50 85 ASP A CA 1
ATOM 660 C C . ASP A 1 85 ? -6.699 -1.022 15.352 1.00 92.50 85 ASP A C 1
ATOM 662 O O . ASP A 1 85 ? -6.333 -1.977 14.661 1.00 92.50 85 ASP A O 1
ATOM 666 N N . PHE A 1 86 ? -6.617 0.231 14.905 1.00 94.88 86 PHE A N 1
ATOM 667 C CA . PHE A 1 86 ? -5.942 0.561 13.649 1.00 94.88 86 PHE A CA 1
ATOM 668 C C . PHE A 1 86 ? -4.420 0.470 13.753 1.00 94.88 86 PHE A C 1
ATOM 670 O O . PHE A 1 86 ? -3.768 0.218 12.744 1.00 94.88 86 PHE A O 1
ATOM 677 N N . GLY A 1 87 ? -3.849 0.707 14.937 1.00 94.12 87 GLY A N 1
ATOM 678 C CA . GLY A 1 87 ? -2.402 0.798 15.124 1.00 94.12 87 GLY A CA 1
ATOM 679 C C . GLY A 1 87 ? -1.716 -0.522 14.801 1.00 94.12 87 GLY A C 1
ATOM 680 O O . GLY A 1 87 ? -0.790 -0.552 13.986 1.00 94.12 87 GLY A O 1
ATOM 681 N N . SER A 1 88 ? -2.228 -1.619 15.363 1.00 94.00 88 SER A N 1
ATOM 682 C CA . SER A 1 88 ? -1.700 -2.958 15.093 1.00 94.00 88 SER A CA 1
ATOM 683 C C . SER A 1 88 ? -1.862 -3.344 13.623 1.00 94.00 88 SER A C 1
ATOM 685 O O . SER A 1 88 ? -0.903 -3.788 12.996 1.00 94.00 88 SER A O 1
ATOM 687 N N . LEU A 1 89 ? -3.035 -3.093 13.025 1.00 94.88 89 LEU A N 1
ATOM 688 C CA . LEU A 1 89 ? -3.267 -3.397 11.609 1.00 94.88 89 LEU A CA 1
ATOM 689 C C . LEU A 1 89 ? -2.326 -2.609 10.684 1.00 94.88 89 LEU A C 1
ATOM 691 O O . LEU A 1 89 ? -1.780 -3.173 9.738 1.00 94.88 89 LEU A O 1
ATOM 695 N N . ILE A 1 90 ? -2.134 -1.314 10.943 1.00 95.75 90 ILE A N 1
ATOM 696 C CA . ILE A 1 90 ? -1.236 -0.462 10.155 1.00 95.75 90 ILE A CA 1
ATOM 697 C C . ILE A 1 90 ? 0.210 -0.944 10.286 1.00 95.75 90 ILE A C 1
ATOM 699 O O . ILE A 1 90 ? 0.903 -1.035 9.273 1.00 95.75 90 ILE A O 1
ATOM 703 N N . SER A 1 91 ? 0.650 -1.296 11.496 1.00 94.88 91 SER A N 1
ATOM 704 C CA . SER A 1 91 ? 1.985 -1.853 11.733 1.00 94.88 91 SER A CA 1
ATOM 705 C C . SER A 1 91 ? 2.203 -3.144 10.936 1.00 94.88 91 SER A C 1
ATOM 707 O O . SER A 1 91 ? 3.198 -3.280 10.223 1.00 94.88 91 SER A O 1
ATOM 709 N N . ASP A 1 92 ? 1.236 -4.063 10.963 1.00 95.00 92 ASP A N 1
ATOM 710 C CA . ASP A 1 92 ? 1.322 -5.315 10.208 1.00 95.00 92 ASP A CA 1
ATOM 711 C C . ASP A 1 92 ? 1.372 -5.076 8.696 1.00 95.00 92 ASP A C 1
ATOM 713 O O . ASP A 1 92 ? 2.172 -5.698 7.998 1.00 95.00 92 ASP A O 1
ATOM 717 N N . ILE A 1 93 ? 0.554 -4.148 8.184 1.00 96.06 93 ILE A N 1
ATOM 718 C CA . ILE A 1 93 ? 0.575 -3.757 6.769 1.00 96.06 93 ILE A CA 1
ATOM 719 C C . ILE A 1 93 ? 1.955 -3.215 6.398 1.00 96.06 93 ILE A C 1
ATOM 721 O O . ILE A 1 93 ? 2.527 -3.651 5.400 1.00 96.06 93 ILE A O 1
ATOM 725 N N . GLN A 1 94 ? 2.513 -2.306 7.201 1.00 95.25 94 GLN A N 1
ATOM 726 C CA . GLN A 1 94 ? 3.825 -1.713 6.936 1.00 95.25 94 GLN A CA 1
ATOM 727 C C . GLN A 1 94 ? 4.959 -2.746 6.956 1.00 95.25 94 GLN A C 1
ATOM 729 O O . GLN A 1 94 ? 5.942 -2.599 6.229 1.00 95.25 94 GLN A O 1
ATOM 734 N N . ASN A 1 95 ? 4.806 -3.812 7.743 1.00 94.44 95 ASN A N 1
ATOM 735 C CA . ASN A 1 95 ? 5.765 -4.910 7.822 1.00 94.44 95 ASN A CA 1
ATOM 736 C C . ASN A 1 95 ? 5.556 -5.989 6.747 1.00 94.44 95 ASN A C 1
ATOM 738 O O . ASN A 1 95 ? 6.499 -6.708 6.433 1.00 94.44 95 ASN A O 1
ATOM 742 N N . ALA A 1 96 ? 4.365 -6.139 6.169 1.00 93.38 96 ALA A N 1
ATOM 743 C CA . ALA A 1 96 ? 4.080 -7.206 5.203 1.00 93.38 96 ALA A CA 1
ATOM 744 C C . ALA A 1 96 ? 4.035 -6.727 3.744 1.00 93.38 96 ALA A C 1
ATOM 746 O O . ALA A 1 96 ? 4.363 -7.485 2.829 1.00 93.38 96 ALA A O 1
ATOM 747 N N . VAL A 1 97 ? 3.622 -5.482 3.511 1.00 94.56 97 VAL A N 1
ATOM 748 C CA . VAL A 1 97 ? 3.393 -4.919 2.178 1.00 94.56 97 VAL A CA 1
ATOM 749 C C . VAL A 1 97 ? 4.507 -3.937 1.865 1.00 94.56 97 VAL A C 1
ATOM 751 O O . VAL A 1 97 ? 4.580 -2.901 2.504 1.00 94.56 97 VAL A O 1
ATOM 754 N N . ASP A 1 98 ? 5.354 -4.247 0.883 1.00 88.12 98 ASP A N 1
ATOM 755 C CA . ASP A 1 98 ? 6.364 -3.329 0.325 1.00 88.12 98 ASP A CA 1
ATOM 756 C C . ASP A 1 98 ? 7.083 -2.466 1.390 1.00 88.12 98 ASP A C 1
ATOM 758 O O . ASP A 1 98 ? 6.989 -1.238 1.401 1.00 88.12 98 ASP A O 1
ATOM 762 N N . GLN A 1 99 ? 7.754 -3.132 2.336 1.00 90.75 99 GLN A N 1
ATOM 763 C CA . GLN A 1 99 ? 8.268 -2.551 3.587 1.00 90.75 99 GLN A CA 1
ATOM 764 C C . GLN A 1 99 ? 9.047 -1.240 3.406 1.00 90.75 99 GLN A C 1
ATOM 766 O O . GLN A 1 99 ? 8.917 -0.314 4.203 1.00 90.75 99 GLN A O 1
ATOM 771 N N . THR A 1 100 ? 9.865 -1.151 2.358 1.00 90.81 100 THR A N 1
ATOM 772 C CA . THR A 1 100 ? 10.728 0.006 2.086 1.00 90.81 100 THR A CA 1
ATOM 773 C C . THR A 1 100 ? 9.986 1.185 1.461 1.00 90.81 100 THR A C 1
ATOM 775 O O . THR A 1 100 ? 10.530 2.283 1.404 1.00 90.81 100 THR A O 1
ATOM 778 N N . SER A 1 101 ? 8.759 0.980 0.975 1.00 92.25 101 SER A N 1
ATOM 779 C CA . SER A 1 101 ? 7.982 2.019 0.292 1.00 92.25 101 SER A CA 1
ATOM 780 C C . SER A 1 101 ? 7.318 3.019 1.238 1.00 92.25 101 SER A C 1
ATOM 782 O O . SER A 1 101 ? 6.966 4.112 0.800 1.00 92.25 101 SER A O 1
ATOM 784 N N . TRP A 1 102 ? 7.154 2.689 2.520 1.00 94.50 102 TRP A N 1
ATOM 785 C CA . TRP A 1 102 ? 6.435 3.533 3.476 1.00 94.50 102 TRP A CA 1
ATOM 786 C C . TRP A 1 102 ? 7.261 4.721 3.966 1.00 94.50 102 TRP A C 1
ATOM 788 O O . TRP A 1 102 ? 8.468 4.604 4.181 1.00 94.50 102 TRP A O 1
ATOM 798 N N . GLY A 1 103 ? 6.586 5.835 4.263 1.00 88.94 103 GLY A N 1
ATOM 799 C CA . GLY A 1 103 ? 7.191 7.042 4.840 1.00 88.94 103 GLY A CA 1
ATOM 800 C C . GLY A 1 103 ? 8.016 6.780 6.099 1.00 88.94 103 GLY A C 1
ATOM 801 O O . GLY A 1 103 ? 9.104 7.329 6.247 1.00 88.94 103 GLY A O 1
ATOM 802 N N . ALA A 1 104 ? 7.581 5.848 6.955 1.00 84.94 104 ALA A N 1
ATOM 803 C CA . ALA A 1 104 ? 8.325 5.431 8.150 1.00 84.94 104 ALA A CA 1
ATOM 804 C C . ALA A 1 104 ? 9.706 4.805 7.847 1.00 84.94 104 ALA A C 1
ATOM 806 O O . ALA A 1 104 ? 10.552 4.706 8.734 1.00 84.94 104 ALA A O 1
ATOM 807 N N . LYS A 1 105 ? 9.938 4.372 6.602 1.00 88.31 105 LYS A N 1
ATOM 808 C CA . LYS A 1 105 ? 11.199 3.811 6.097 1.00 88.31 105 LYS A CA 1
ATOM 809 C C . LYS A 1 105 ? 11.851 4.701 5.028 1.00 88.31 105 LYS A C 1
ATOM 811 O O . LYS A 1 105 ? 12.790 4.265 4.370 1.00 88.31 105 LYS A O 1
ATOM 816 N N . GLY A 1 106 ? 11.378 5.942 4.872 1.00 87.69 106 GLY A N 1
ATOM 817 C CA . GLY A 1 106 ? 11.894 6.910 3.900 1.00 87.69 106 GLY A CA 1
ATOM 818 C C . GLY A 1 106 ? 11.330 6.763 2.484 1.00 87.69 106 GLY A C 1
ATOM 819 O O . GLY A 1 106 ? 11.816 7.427 1.571 1.00 87.69 106 GLY A O 1
ATOM 820 N N . GLY A 1 107 ? 10.325 5.908 2.284 1.00 92.00 107 GLY A N 1
ATOM 821 C CA . GLY A 1 107 ? 9.636 5.775 1.006 1.00 92.00 107 GLY A CA 1
ATOM 822 C C . GLY A 1 107 ? 8.477 6.771 0.840 1.00 92.00 107 GLY A C 1
ATOM 823 O O . GLY A 1 107 ? 8.106 7.470 1.782 1.00 92.00 107 GLY A O 1
ATOM 824 N N . PRO A 1 108 ? 7.893 6.873 -0.364 1.00 92.56 108 PRO A N 1
ATOM 825 C CA . PRO A 1 108 ? 6.902 7.901 -0.674 1.00 92.56 108 PRO A CA 1
ATOM 826 C C . PRO A 1 108 ? 5.453 7.503 -0.341 1.00 92.56 108 PRO A C 1
ATOM 828 O O . PRO A 1 108 ? 4.538 8.287 -0.591 1.00 92.56 108 PRO A O 1
ATOM 831 N N . ALA A 1 109 ? 5.221 6.287 0.157 1.00 95.38 109 ALA A N 1
ATOM 832 C CA . ALA A 1 109 ? 3.888 5.784 0.455 1.00 95.38 109 ALA A CA 1
ATOM 833 C C . ALA A 1 109 ? 3.403 6.189 1.849 1.00 95.38 109 ALA A C 1
ATOM 835 O O . ALA A 1 109 ? 4.173 6.267 2.809 1.00 95.38 109 ALA A O 1
ATOM 836 N N . GLU A 1 110 ? 2.092 6.367 1.973 1.00 96.38 110 GLU A N 1
ATOM 837 C CA . GLU A 1 110 ? 1.438 6.820 3.199 1.00 96.38 110 GLU A CA 1
ATOM 838 C C . GLU A 1 110 ? 0.248 5.922 3.540 1.00 96.38 110 GLU A C 1
ATOM 840 O O . GLU A 1 110 ? -0.439 5.398 2.661 1.00 96.38 110 GLU A O 1
ATOM 845 N N . ILE A 1 111 ? -0.004 5.748 4.832 1.00 96.88 111 ILE A N 1
ATOM 846 C CA . ILE A 1 111 ? -1.168 5.043 5.359 1.00 96.88 111 ILE A CA 1
ATOM 847 C C . ILE A 1 111 ? -1.686 5.807 6.572 1.00 96.88 111 ILE A C 1
ATOM 849 O O . ILE A 1 111 ? -0.912 6.224 7.434 1.00 96.88 111 ILE A O 1
ATOM 853 N N . SER A 1 112 ? -2.998 6.009 6.641 1.00 95.88 112 SER A N 1
ATOM 854 C CA . SER A 1 112 ? -3.638 6.718 7.748 1.00 95.88 112 SER A CA 1
ATOM 855 C C . SER A 1 112 ? -4.967 6.069 8.125 1.00 95.88 112 SER A C 1
ATOM 857 O O . SER A 1 112 ? -5.713 5.638 7.239 1.00 95.88 112 SER A O 1
ATOM 859 N N . PRO A 1 113 ? -5.299 5.998 9.425 1.00 96.44 113 PRO A N 1
ATOM 860 C CA . PRO A 1 113 ? -6.607 5.537 9.858 1.00 96.44 113 PRO A CA 1
ATOM 861 C C . PRO A 1 113 ? -7.674 6.586 9.541 1.00 96.44 113 PRO A C 1
ATOM 863 O O . PRO A 1 113 ? -7.440 7.790 9.639 1.00 96.44 113 PRO A O 1
ATOM 866 N N . TYR A 1 114 ? -8.876 6.121 9.221 1.00 95.50 114 TYR A N 1
ATOM 867 C CA . TYR A 1 114 ? -10.060 6.955 9.069 1.00 95.50 114 TYR A CA 1
ATOM 868 C C . TYR A 1 114 ? -11.205 6.374 9.920 1.00 95.50 114 TYR A C 1
ATOM 870 O O . TYR A 1 114 ? -12.037 5.600 9.429 1.00 95.50 114 TYR A O 1
ATOM 878 N N . PRO A 1 115 ? -11.238 6.713 11.228 1.00 91.62 115 PRO A N 1
ATOM 879 C CA . PRO A 1 115 ? -12.125 6.071 12.200 1.00 91.62 115 PRO A CA 1
ATOM 880 C C . PRO A 1 115 ? -13.618 6.245 11.906 1.00 91.62 115 PRO A C 1
ATOM 882 O O . PRO A 1 115 ? -14.398 5.349 12.208 1.00 91.62 115 PRO A O 1
ATOM 885 N N . GLN A 1 116 ? -14.014 7.360 11.276 1.00 91.19 116 GLN A N 1
ATOM 886 C CA . GLN A 1 116 ? -15.418 7.690 10.992 1.00 91.19 116 GLN A CA 1
ATOM 887 C C . GLN A 1 116 ? -16.129 6.637 10.129 1.00 91.19 116 GLN A C 1
ATOM 889 O O . GLN A 1 116 ? -17.321 6.413 10.310 1.00 91.19 116 GLN A O 1
ATOM 894 N N . SER A 1 117 ? -15.411 5.980 9.214 1.00 92.12 117 SER A N 1
ATOM 895 C CA . SER A 1 117 ? -15.954 4.907 8.367 1.00 92.12 117 SER A CA 1
ATOM 896 C C . SER A 1 117 ? -15.264 3.560 8.593 1.00 92.12 117 SER A C 1
ATOM 898 O O . SER A 1 117 ? -15.352 2.672 7.744 1.00 92.12 117 SER A O 1
ATOM 900 N N . LEU A 1 118 ? -14.539 3.412 9.709 1.00 93.69 118 LEU A N 1
ATOM 901 C CA . LEU A 1 118 ? -13.777 2.204 10.041 1.00 93.69 118 LEU A CA 1
ATOM 902 C C . LEU A 1 118 ? -12.892 1.715 8.880 1.00 93.69 118 LEU A C 1
ATOM 904 O O . LEU A 1 118 ? -12.851 0.530 8.537 1.00 93.69 118 LEU A O 1
ATOM 908 N N . SER A 1 119 ? -12.217 2.666 8.238 1.00 96.44 119 SER A N 1
ATOM 909 C CA . SER A 1 119 ? -11.415 2.444 7.038 1.00 96.44 119 SER A CA 1
ATOM 910 C C . SER A 1 119 ? -9.973 2.901 7.245 1.00 96.44 119 SER A C 1
ATOM 912 O O . SER A 1 119 ? -9.674 3.670 8.157 1.00 96.44 119 SER A O 1
ATOM 914 N N . ILE A 1 120 ? -9.079 2.462 6.364 1.00 96.94 120 ILE A N 1
ATOM 915 C CA . ILE A 1 120 ? -7.742 3.041 6.195 1.00 96.94 120 ILE A CA 1
ATOM 916 C C . ILE A 1 120 ? -7.662 3.738 4.840 1.00 96.94 120 ILE A C 1
ATOM 918 O O . ILE A 1 120 ? -8.231 3.268 3.853 1.00 96.94 120 ILE A O 1
ATOM 922 N N . VAL A 1 121 ? -6.955 4.860 4.788 1.00 97.50 121 VAL A N 1
ATOM 923 C CA . VAL A 1 121 ? -6.626 5.563 3.547 1.00 97.50 121 VAL A CA 1
ATOM 924 C C . VAL A 1 121 ? -5.160 5.298 3.245 1.00 97.50 121 VAL A C 1
ATOM 926 O O . VAL A 1 121 ? -4.301 5.527 4.093 1.00 97.50 121 VAL A O 1
ATOM 929 N N . VAL A 1 122 ? -4.881 4.798 2.045 1.00 97.38 122 VAL A N 1
ATOM 930 C CA . VAL A 1 122 ? -3.544 4.378 1.620 1.00 97.38 122 VAL A CA 1
ATOM 931 C C . VAL A 1 122 ? -3.158 5.113 0.347 1.00 97.38 122 VAL A C 1
ATOM 933 O O . VAL A 1 122 ? -3.903 5.102 -0.635 1.00 97.38 122 VAL A O 1
ATOM 936 N N . HIS A 1 123 ? -1.985 5.741 0.353 1.00 97.38 123 HIS A N 1
ATOM 937 C CA . HIS A 1 123 ? -1.362 6.374 -0.804 1.00 97.38 123 HIS A CA 1
ATOM 938 C C . HIS A 1 123 ? -0.192 5.512 -1.269 1.00 97.38 123 HIS A C 1
ATOM 940 O O . HIS A 1 123 ? 0.847 5.476 -0.618 1.00 97.38 123 HIS A O 1
ATOM 946 N N . GLN A 1 124 ? -0.373 4.783 -2.370 1.00 95.88 124 GLN A N 1
ATOM 947 C CA . GLN A 1 124 ? 0.583 3.765 -2.806 1.00 95.88 124 GLN A CA 1
ATOM 948 C C . GLN A 1 124 ? 0.537 3.544 -4.328 1.00 95.88 124 GLN A C 1
ATOM 950 O O . GLN A 1 124 ? -0.394 3.985 -5.011 1.00 95.88 124 GLN A O 1
ATOM 955 N N . THR A 1 125 ? 1.571 2.897 -4.871 1.00 95.69 125 THR A N 1
ATOM 956 C CA . THR A 1 125 ? 1.621 2.437 -6.267 1.00 95.69 125 THR A CA 1
ATOM 957 C C . THR A 1 125 ? 0.564 1.365 -6.538 1.00 95.69 125 THR A C 1
ATOM 959 O O . THR A 1 125 ? 0.054 0.727 -5.614 1.00 95.69 125 THR A O 1
ATOM 962 N N . GLN A 1 126 ? 0.260 1.108 -7.813 1.00 94.56 126 GLN A N 1
ATOM 963 C CA . GLN A 1 126 ? -0.678 0.045 -8.193 1.00 94.56 126 GLN A CA 1
ATOM 964 C C . GLN A 1 126 ? -0.240 -1.321 -7.637 1.00 94.56 126 GLN A C 1
ATOM 966 O O . GLN A 1 126 ? -1.056 -2.050 -7.082 1.00 94.56 126 GLN A O 1
ATOM 971 N N . ARG A 1 127 ? 1.061 -1.631 -7.712 1.00 93.12 127 ARG A N 1
ATOM 972 C CA . ARG A 1 127 ? 1.630 -2.873 -7.167 1.00 93.12 127 ARG A CA 1
ATOM 973 C C . ARG A 1 127 ? 1.442 -2.978 -5.650 1.00 93.12 127 ARG A C 1
ATOM 975 O O . ARG A 1 127 ? 1.149 -4.058 -5.146 1.00 93.12 127 ARG A O 1
ATOM 982 N N . GLY A 1 128 ? 1.628 -1.882 -4.916 1.00 94.94 128 GLY A N 1
ATOM 983 C CA . GLY A 1 128 ? 1.445 -1.903 -3.466 1.00 94.94 128 GLY A CA 1
ATOM 984 C C . GLY A 1 128 ? -0.027 -2.021 -3.059 1.00 94.94 128 GLY A C 1
ATOM 985 O O . GLY A 1 128 ? -0.319 -2.712 -2.087 1.00 94.94 128 GLY A O 1
ATOM 986 N N . HIS A 1 129 ? -0.960 -1.451 -3.832 1.00 96.81 129 HIS A N 1
ATOM 987 C CA . HIS A 1 129 ? -2.401 -1.672 -3.635 1.00 96.81 129 HIS A CA 1
ATOM 988 C C . HIS A 1 129 ? -2.803 -3.133 -3.866 1.00 96.81 129 HIS A C 1
ATOM 990 O O . HIS A 1 129 ? -3.516 -3.699 -3.046 1.00 96.81 129 HIS A O 1
ATOM 996 N N . GLU A 1 130 ? -2.292 -3.776 -4.919 1.00 96.06 130 GLU A N 1
ATOM 997 C CA . GLU A 1 130 ? -2.522 -5.209 -5.176 1.00 96.06 130 GLU A CA 1
ATOM 998 C C . GLU A 1 130 ? -1.997 -6.085 -4.025 1.00 96.06 130 GLU A C 1
ATOM 1000 O O . GLU A 1 130 ? -2.673 -7.005 -3.557 1.00 96.06 130 GLU A O 1
ATOM 1005 N N . ALA A 1 131 ? -0.799 -5.776 -3.521 1.00 96.00 131 ALA A N 1
ATOM 1006 C CA . ALA A 1 131 ? -0.218 -6.477 -2.381 1.00 96.00 131 ALA A CA 1
ATOM 1007 C C . ALA A 1 131 ? -1.020 -6.252 -1.085 1.00 96.00 131 ALA A C 1
ATOM 1009 O O . ALA A 1 131 ? -1.201 -7.190 -0.305 1.00 96.00 131 ALA A O 1
ATOM 1010 N N . LEU A 1 132 ? -1.537 -5.039 -0.874 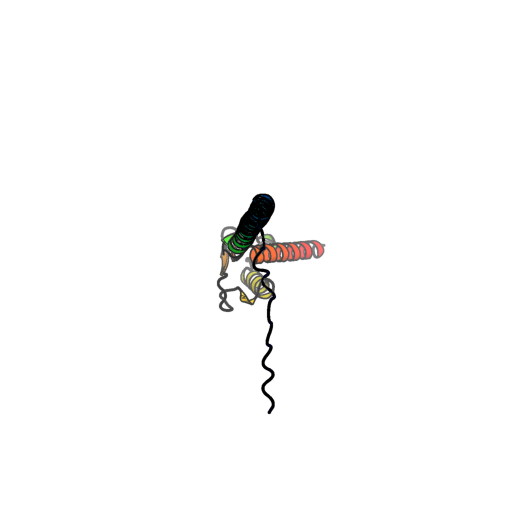1.00 97.12 132 LEU A N 1
ATOM 1011 C CA . LEU A 1 132 ? -2.407 -4.713 0.253 1.00 97.12 132 LEU A CA 1
ATOM 1012 C C . LEU A 1 132 ? -3.740 -5.465 0.183 1.00 97.12 132 LEU A C 1
ATOM 1014 O O . LEU A 1 132 ? -4.166 -6.041 1.180 1.00 97.12 132 LEU A O 1
ATOM 1018 N N . GLU A 1 133 ? -4.386 -5.500 -0.980 1.00 97.25 133 GLU A N 1
ATOM 1019 C CA . GLU A 1 133 ? -5.641 -6.232 -1.179 1.00 97.25 133 GLU A CA 1
ATOM 1020 C C . GLU A 1 133 ? -5.465 -7.723 -0.879 1.00 97.25 133 GLU A C 1
ATOM 1022 O O . GLU A 1 133 ? -6.267 -8.308 -0.146 1.00 97.25 133 GLU A O 1
ATOM 1027 N N . LEU A 1 134 ? -4.366 -8.317 -1.353 1.00 96.81 134 LEU A N 1
ATOM 1028 C CA . LEU A 1 134 ? -4.014 -9.699 -1.043 1.00 96.81 134 LEU A CA 1
ATOM 1029 C C . LEU A 1 134 ? -3.766 -9.911 0.458 1.00 96.81 134 LEU A C 1
ATOM 1031 O O . LEU A 1 134 ? -4.211 -10.913 1.021 1.00 96.81 134 LEU A O 1
ATOM 1035 N N . PHE A 1 135 ? -3.063 -8.988 1.117 1.00 96.62 135 PHE A N 1
ATOM 1036 C CA . PHE A 1 135 ? -2.816 -9.046 2.557 1.00 96.62 135 PHE A CA 1
ATOM 1037 C C . PHE A 1 135 ? -4.126 -9.002 3.360 1.00 96.62 135 PHE A C 1
ATOM 1039 O O . PHE A 1 135 ? -4.361 -9.864 4.211 1.00 96.62 135 PHE A O 1
ATOM 1046 N N . LEU A 1 136 ? -5.011 -8.049 3.053 1.00 96.75 136 LEU A N 1
ATOM 1047 C CA . LEU A 1 136 ? -6.306 -7.905 3.722 1.00 96.75 136 LEU A CA 1
ATOM 1048 C C . LEU A 1 136 ? -7.197 -9.128 3.478 1.00 96.75 136 LEU A C 1
ATOM 1050 O O . LEU A 1 136 ? -7.821 -9.626 4.412 1.00 96.75 136 LEU A O 1
ATOM 1054 N N . ALA A 1 137 ? -7.222 -9.660 2.254 1.00 96.12 137 ALA A N 1
ATOM 1055 C CA . ALA A 1 137 ? -7.970 -10.874 1.933 1.00 96.12 137 ALA A CA 1
ATOM 1056 C C . ALA A 1 137 ? -7.486 -12.087 2.745 1.00 96.12 137 ALA A C 1
ATOM 1058 O O . ALA A 1 137 ? -8.306 -12.820 3.299 1.00 96.12 137 ALA A O 1
ATOM 1059 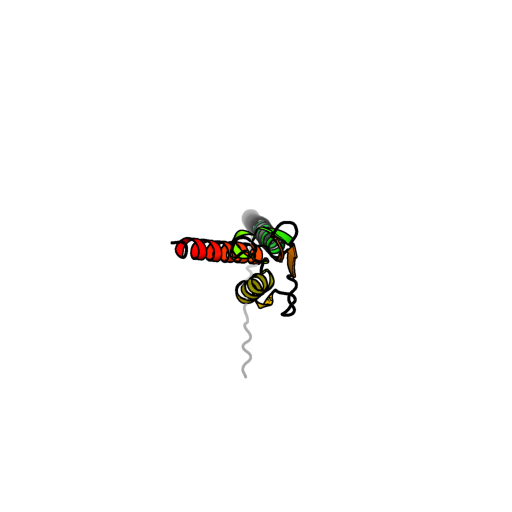N N . LYS A 1 138 ? -6.166 -12.272 2.888 1.00 95.00 138 LYS A N 1
ATOM 1060 C CA . LYS A 1 138 ? -5.589 -13.347 3.715 1.00 95.00 138 LYS A CA 1
ATOM 1061 C C . LYS A 1 138 ? -5.968 -13.210 5.190 1.00 95.00 138 LYS A C 1
ATOM 1063 O O . LYS A 1 138 ? -6.369 -14.195 5.803 1.00 95.00 138 LYS A O 1
ATOM 1068 N N . ARG A 1 139 ? -5.890 -11.996 5.747 1.00 94.12 139 ARG A N 1
ATOM 1069 C CA . ARG A 1 139 ? -6.320 -11.701 7.128 1.00 94.12 139 ARG A CA 1
ATOM 1070 C C . ARG A 1 139 ? -7.796 -12.039 7.350 1.00 94.12 139 ARG A C 1
ATOM 1072 O O . ARG A 1 139 ? -8.135 -12.636 8.367 1.00 94.12 139 ARG A O 1
ATOM 1079 N N . ARG A 1 140 ? -8.662 -11.704 6.390 1.00 93.88 140 ARG A N 1
ATOM 1080 C CA . ARG A 1 140 ? -10.094 -12.039 6.443 1.00 93.88 140 ARG A CA 1
ATOM 1081 C C . ARG A 1 140 ? -10.340 -13.539 6.410 1.00 93.88 140 ARG A C 1
ATOM 1083 O O . ARG A 1 140 ? -11.098 -14.042 7.229 1.00 93.88 140 ARG A O 1
ATOM 1090 N N . ALA A 1 141 ? -9.673 -14.251 5.503 1.00 92.94 141 ALA A N 1
ATOM 1091 C CA . ALA A 1 141 ? -9.790 -15.702 5.409 1.00 92.94 141 ALA A CA 1
ATOM 1092 C C . ALA A 1 141 ? -9.352 -16.395 6.710 1.00 92.94 141 ALA A C 1
ATOM 1094 O O . ALA A 1 141 ? -10.039 -17.297 7.174 1.00 92.94 141 ALA A O 1
ATOM 1095 N N . ALA A 1 142 ? -8.263 -15.932 7.334 1.00 90.00 142 ALA A N 1
ATOM 1096 C CA . ALA A 1 142 ? -7.806 -16.455 8.621 1.00 90.00 142 ALA A CA 1
ATOM 1097 C C . ALA A 1 142 ? -8.853 -16.267 9.733 1.00 90.00 142 ALA A C 1
ATOM 1099 O O . ALA A 1 142 ? -9.188 -17.232 10.410 1.00 90.00 142 ALA A O 1
ATOM 1100 N N . LYS A 1 143 ? -9.453 -15.071 9.852 1.00 85.38 143 LYS A N 1
ATOM 1101 C CA . LYS A 1 143 ? -10.527 -14.814 10.831 1.00 85.38 143 LYS A CA 1
ATOM 1102 C C . LYS A 1 143 ? -11.741 -15.731 10.652 1.00 85.38 143 LYS A C 1
ATOM 1104 O O . LYS A 1 143 ? -12.361 -16.108 11.637 1.00 85.38 143 LYS A O 1
ATOM 1109 N N . VAL A 1 144 ? -12.098 -16.068 9.411 1.00 84.38 144 VAL A N 1
ATOM 1110 C CA . VAL A 1 144 ? -13.227 -16.973 9.128 1.00 84.38 144 VAL A CA 1
ATOM 1111 C C . VAL A 1 144 ? -12.923 -18.399 9.587 1.00 84.38 144 VAL A C 1
ATOM 1113 O O . VAL A 1 144 ? -13.815 -19.069 10.090 1.00 84.38 144 VAL A O 1
ATOM 1116 N N . LEU A 1 145 ? -11.678 -18.859 9.444 1.00 79.38 145 LEU A N 1
ATOM 1117 C CA . LEU A 1 145 ? -11.261 -20.196 9.885 1.00 79.38 145 LEU A CA 1
ATOM 1118 C C . LEU A 1 145 ? -11.169 -20.326 11.412 1.00 79.38 145 LEU A C 1
ATOM 1120 O O . LEU A 1 145 ? -11.256 -21.432 11.934 1.00 79.38 145 LEU A O 1
ATOM 1124 N N . GLU A 1 146 ? -10.979 -19.212 12.117 1.00 72.56 146 GLU A N 1
ATOM 1125 C CA . GLU A 1 146 ? -10.935 -19.148 13.583 1.00 72.56 146 GLU A CA 1
ATOM 1126 C C . GLU A 1 146 ? -12.327 -18.998 14.227 1.00 72.56 146 GLU A C 1
ATOM 1128 O O . GLU A 1 146 ? -12.441 -19.053 15.452 1.00 72.56 146 GLU A O 1
ATOM 1133 N N . ALA A 1 147 ? -13.385 -18.803 13.432 1.00 63.22 147 ALA A N 1
ATOM 1134 C CA . ALA A 1 147 ? -14.752 -18.737 13.937 1.00 63.22 147 ALA A CA 1
ATOM 1135 C C . ALA A 1 147 ? -15.274 -20.158 14.266 1.00 63.22 147 ALA A C 1
ATOM 1137 O O . ALA A 1 147 ? -15.185 -21.029 13.398 1.00 63.22 147 ALA A O 1
ATOM 1138 N N . PRO A 1 148 ? -15.778 -20.409 15.494 1.00 54.72 148 PRO A N 1
ATOM 1139 C CA . PRO A 1 148 ? -16.284 -21.717 15.923 1.00 54.72 148 PRO A CA 1
ATOM 1140 C C . PRO A 1 148 ? -17.589 -22.135 15.232 1.00 54.72 148 PRO A C 1
ATOM 1142 O O . PRO A 1 148 ? -18.385 -21.243 14.854 1.00 54.72 148 PRO A O 1
#

Foldseek 3Di:
DDDPDPPPPPPPPPPPVCDPVVVVVVVVVVVVVVVVVVVVVVVCCVVVVVVCVVVVVVVVQQQAWDKDKFACQVPQDPDPPDDGNPPVVVVVLCVQFPVCQEVVNPHPKDWDADVVRNIIIITGGNRRVVSSVVVSVVSVVVVVVVDD

pLDDT: mean 83.28, std 13.6, range [44.75, 97.5]

Nearest PDB structures (foldseek):
  7nkg-assembly1_E  TM=4.238E-01  e=3.906E-01  Methermicoccus shengliensis DSM 18856
  1e6y-assembly1_B  TM=4.119E-01  e=5.778E-01  Methanosarcina barkeri
  4ec5-assembly3_B  TM=4.027E-01  e=1.350E+00  Pseudomonas aeruginosa PAO1
  7kld-assembly1_B  TM=3.755E-01  e=1.538E+00  Staphylococcus aureus
  2okj-assembly1_A  TM=2.798E-01  e=5.671E+00  Homo sapiens

Mean predicted aligned error: 13.19 Å

Sequence (148 aa):
MDKFEFHIKIPIHPRAKFGLKALLLGTLLVGIGFGAYKYGKERGRRAGYSQGYESGWSDSQRSKLTKRQYPVSDLVIAGPGTPADFGSLISDIQNAVDQTSWGAKGGPAEISPYPQSLSIVVHQTQRGHEALELFLAKRRAAKV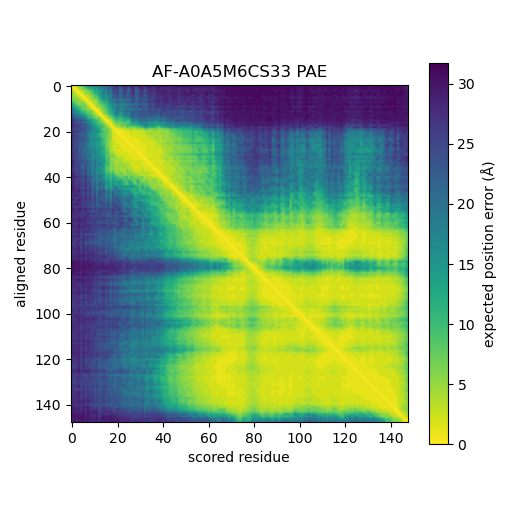LEAP

Secondary structure (DSSP, 8-state):
-------------TT----HHHHHHHHHHHHHHHHHHHHHHHHHHHHHHHHHHHHHHHHHHHHS-EEEEEE-HHHH--STTPPP-HHHHHHHHHHHS-GGGBGGGT-SBEEEEEGGGTEEEEEE-HHHHHHHHHHHHHHHHHHHHT--

Radius of gyration: 34.81 Å; Cα contacts (8 Å, |Δi|>4): 115; chains: 1; bounding box: 81×30×95 Å